Protein AF-A0A7J2U7G0-F1 (afdb_monomer_lite)

pLDDT: mean 88.63, std 11.49, range [44.75, 97.88]

Sequence (49 aa):
MVKRIMVTLDDEQYEIIKRLKGFGTKDAEKIRNIVIAYLSEKSYLKSSQ

Foldseek 3Di:
DDDDDDDDDDPVRVVVLVPDDPQDDDSVSSVVSVVVVVCVVVCVVVVVD

Structure (mmCIF, N/CA/C/O backbone):
data_AF-A0A7J2U7G0-F1
#
_entry.id   AF-A0A7J2U7G0-F1
#
loop_
_atom_site.group_PDB
_atom_site.id
_atom_site.type_symbol
_atom_site.label_atom_id
_atom_site.label_alt_id
_atom_site.label_comp_id
_atom_site.label_asym_id
_atom_site.label_entity_id
_atom_site.label_seq_id
_atom_site.pdbx_PDB_ins_code
_atom_site.Cartn_x
_atom_site.Cartn_y
_atom_site.Cartn_z
_atom_site.occupancy
_atom_site.B_iso_or_equiv
_atom_site.auth_seq_id
_atom_site.auth_comp_id
_atom_site.auth_asym_id
_atom_site.auth_atom_id
_atom_site.pdbx_PDB_model_num
ATOM 1 N N . MET A 1 1 ? 11.443 -11.187 12.914 1.00 75.81 1 MET A N 1
ATOM 2 C CA . MET A 1 1 ? 11.451 -12.194 11.825 1.00 75.81 1 MET A CA 1
ATOM 3 C C . MET A 1 1 ? 10.464 -11.739 10.757 1.00 75.81 1 MET A C 1
ATOM 5 O O . MET A 1 1 ? 9.328 -11.455 11.109 1.00 75.81 1 MET A O 1
ATOM 9 N N . VAL A 1 2 ? 10.879 -11.605 9.495 1.00 83.94 2 VAL A N 1
ATOM 10 C CA . VAL A 1 2 ? 9.974 -11.186 8.407 1.00 83.94 2 VAL A CA 1
ATOM 11 C C . VAL A 1 2 ? 9.296 -12.426 7.823 1.00 83.94 2 VAL A C 1
ATOM 13 O O . VAL A 1 2 ? 9.971 -13.408 7.524 1.00 83.94 2 VAL A O 1
ATOM 16 N N . LYS A 1 3 ? 7.967 -12.399 7.685 1.00 91.25 3 LYS A N 1
ATOM 17 C CA . LYS A 1 3 ? 7.191 -13.434 6.986 1.00 91.25 3 LYS A CA 1
ATOM 18 C C . LYS A 1 3 ? 6.793 -12.899 5.611 1.00 91.25 3 LYS A C 1
ATOM 20 O O . LYS A 1 3 ? 6.406 -11.738 5.502 1.00 91.25 3 LYS A O 1
ATOM 25 N N . ARG A 1 4 ? 6.908 -13.729 4.571 1.00 91.94 4 ARG A N 1
ATOM 26 C CA . ARG A 1 4 ? 6.514 -13.382 3.199 1.00 91.94 4 ARG A CA 1
ATOM 27 C C . ARG A 1 4 ? 5.237 -14.129 2.844 1.00 91.94 4 ARG A C 1
ATOM 29 O O . ARG A 1 4 ? 5.173 -15.339 3.029 1.00 91.94 4 ARG A O 1
ATOM 36 N N . ILE A 1 5 ? 4.260 -13.398 2.326 1.00 91.75 5 ILE A N 1
ATOM 37 C CA . ILE A 1 5 ? 3.016 -13.943 1.783 1.00 91.75 5 ILE A CA 1
ATOM 38 C C . ILE A 1 5 ? 2.837 -13.425 0.357 1.00 91.75 5 ILE A C 1
ATOM 40 O O . ILE A 1 5 ? 3.314 -12.336 0.030 1.00 91.75 5 ILE A O 1
ATOM 44 N N . MET A 1 6 ? 2.193 -14.219 -0.491 1.00 94.88 6 MET A N 1
ATOM 45 C CA . MET A 1 6 ? 1.758 -13.806 -1.823 1.00 94.88 6 MET A CA 1
ATOM 46 C C . MET A 1 6 ? 0.283 -13.420 -1.735 1.00 94.88 6 MET A C 1
ATOM 48 O O . MET A 1 6 ? -0.486 -14.112 -1.071 1.00 94.88 6 MET A O 1
ATOM 52 N N . VAL A 1 7 ? -0.093 -12.319 -2.376 1.00 92.94 7 VAL A N 1
ATOM 53 C CA . VAL A 1 7 ? -1.483 -11.864 -2.467 1.00 92.94 7 VAL A CA 1
ATOM 54 C C . VAL A 1 7 ? -1.825 -11.634 -3.930 1.00 92.94 7 VAL A C 1
ATOM 56 O O . VAL A 1 7 ? -0.968 -11.201 -4.701 1.00 92.94 7 VAL A O 1
ATOM 59 N N . THR A 1 8 ? -3.065 -11.930 -4.294 1.00 95.81 8 THR A N 1
ATOM 60 C CA . THR A 1 8 ? -3.613 -11.645 -5.619 1.00 95.81 8 THR A CA 1
ATOM 61 C C . THR A 1 8 ? -4.554 -10.462 -5.490 1.00 95.81 8 THR A C 1
ATOM 63 O O . THR A 1 8 ? -5.387 -10.434 -4.586 1.00 95.81 8 THR A O 1
ATOM 66 N N . LEU A 1 9 ? -4.384 -9.493 -6.378 1.00 95.50 9 LEU A N 1
ATOM 67 C CA . LEU A 1 9 ? -5.205 -8.298 -6.489 1.00 95.50 9 LEU A CA 1
ATOM 68 C C . LEU A 1 9 ? -5.680 -8.202 -7.934 1.00 95.50 9 LEU A C 1
ATOM 70 O O . LEU A 1 9 ? -4.974 -8.665 -8.834 1.00 95.50 9 LEU A O 1
ATOM 74 N N . ASP A 1 10 ? -6.849 -7.613 -8.145 1.00 97.88 10 ASP A N 1
ATOM 75 C CA . ASP A 1 10 ? -7.236 -7.192 -9.488 1.00 97.88 10 ASP A CA 1
ATOM 76 C C . ASP A 1 10 ? -6.463 -5.926 -9.914 1.00 97.88 10 ASP A C 1
ATOM 78 O O . ASP A 1 10 ? -5.754 -5.290 -9.121 1.00 97.88 10 ASP A O 1
ATOM 82 N N . ASP A 1 11 ? -6.567 -5.582 -11.198 1.00 97.31 11 ASP A N 1
ATOM 83 C CA . ASP A 1 11 ? -5.836 -4.455 -11.779 1.00 97.31 11 ASP A CA 1
ATOM 84 C C . ASP A 1 11 ? -6.241 -3.116 -11.144 1.00 97.31 11 ASP A C 1
ATOM 86 O O . ASP A 1 11 ? -5.392 -2.250 -10.913 1.00 97.31 11 ASP A O 1
ATOM 90 N N . GLU A 1 12 ? -7.523 -2.949 -10.811 1.00 97.50 12 GLU A N 1
ATOM 91 C CA . GLU A 1 12 ? -8.042 -1.726 -10.195 1.00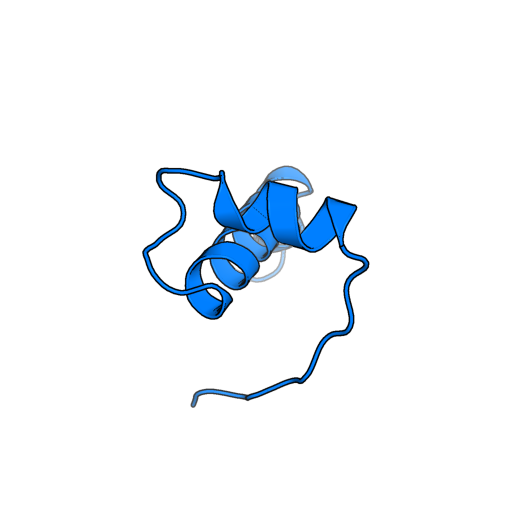 97.50 12 GLU A CA 1
ATOM 92 C C . GLU A 1 12 ? -7.474 -1.543 -8.782 1.00 97.50 12 GLU A C 1
ATOM 94 O O . GLU A 1 12 ? -6.975 -0.468 -8.434 1.00 97.50 12 GLU A O 1
ATOM 99 N N . GLN A 1 13 ? -7.466 -2.610 -7.984 1.00 95.44 13 GLN A N 1
ATOM 100 C CA . GLN A 1 13 ? -6.870 -2.658 -6.652 1.00 95.44 13 GLN A CA 1
ATOM 101 C C . GLN A 1 13 ? -5.374 -2.343 -6.704 1.00 95.44 13 GLN A C 1
ATOM 103 O O . GLN A 1 13 ? -4.879 -1.548 -5.896 1.00 95.44 13 GLN A O 1
ATOM 108 N N . TYR A 1 14 ? -4.643 -2.928 -7.658 1.00 95.75 14 TYR A N 1
ATOM 109 C CA . TYR A 1 14 ? -3.213 -2.669 -7.801 1.00 95.75 14 TYR A CA 1
ATOM 110 C C . TYR A 1 14 ? -2.927 -1.218 -8.210 1.00 95.75 14 TYR A C 1
ATOM 112 O O . TYR A 1 14 ? -2.042 -0.573 -7.636 1.00 95.75 14 TYR A O 1
ATOM 120 N N . GLU A 1 15 ? -3.712 -0.652 -9.127 1.00 95.94 15 GL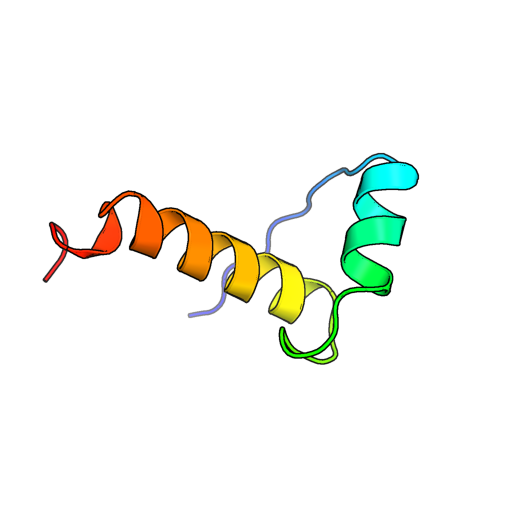U A N 1
ATOM 121 C CA . GLU A 1 15 ? -3.570 0.746 -9.545 1.00 95.94 15 GLU A CA 1
ATOM 122 C C . GLU A 1 15 ? -3.851 1.735 -8.409 1.00 95.94 15 GLU A C 1
ATOM 124 O O . GLU A 1 15 ? -3.127 2.730 -8.267 1.00 95.94 15 GLU A O 1
ATOM 129 N N . ILE A 1 16 ? -4.828 1.444 -7.544 1.00 94.44 16 ILE A N 1
ATOM 130 C CA . ILE A 1 16 ? -5.065 2.222 -6.320 1.00 94.44 16 ILE A CA 1
ATOM 131 C C . ILE A 1 16 ? -3.798 2.229 -5.458 1.00 94.44 16 ILE A C 1
ATOM 133 O O . ILE A 1 16 ? -3.302 3.301 -5.101 1.00 94.44 16 ILE A O 1
ATOM 137 N N . ILE A 1 17 ? -3.212 1.060 -5.181 1.00 93.81 17 ILE A N 1
ATOM 138 C CA . ILE A 1 17 ? -1.994 0.947 -4.359 1.00 93.81 17 ILE A CA 1
ATOM 139 C C . ILE A 1 17 ? -0.821 1.702 -4.990 1.00 93.81 17 ILE A C 1
ATOM 141 O O . ILE A 1 17 ? -0.064 2.394 -4.295 1.00 93.81 17 ILE A O 1
ATOM 145 N N . LYS A 1 18 ? -0.667 1.635 -6.314 1.00 92.88 18 LYS A N 1
ATOM 146 C CA . LYS A 1 18 ? 0.419 2.327 -7.019 1.00 92.88 18 LYS A CA 1
ATOM 147 C C . LYS A 1 18 ? 0.336 3.843 -6.851 1.00 92.88 18 LYS A C 1
ATOM 149 O O . LYS A 1 18 ? 1.368 4.482 -6.633 1.00 92.88 18 LYS A O 1
ATOM 154 N N . ARG A 1 19 ? -0.876 4.403 -6.875 1.00 92.69 19 ARG A N 1
ATOM 155 C CA . ARG A 1 19 ? -1.139 5.850 -6.768 1.00 92.69 19 ARG A CA 1
ATOM 156 C C . ARG A 1 19 ? -1.040 6.399 -5.345 1.00 92.69 19 ARG A C 1
ATOM 158 O O . ARG A 1 19 ? -0.854 7.606 -5.184 1.00 92.69 19 ARG A O 1
ATOM 165 N N . LEU A 1 20 ? -1.121 5.546 -4.321 1.00 91.25 20 LEU A N 1
ATOM 166 C CA . LEU A 1 20 ? -0.996 5.975 -2.927 1.00 91.25 20 LEU A CA 1
ATOM 167 C C . LEU A 1 20 ? 0.384 6.581 -2.639 1.00 91.25 20 LEU A C 1
ATOM 169 O O . LEU A 1 20 ? 1.428 5.951 -2.840 1.00 91.25 20 LEU A O 1
ATOM 173 N N . LYS A 1 21 ? 0.366 7.810 -2.114 1.00 89.94 21 LYS A N 1
ATOM 174 C CA . LYS A 1 21 ? 1.532 8.540 -1.598 1.00 89.94 21 LYS A CA 1
ATOM 175 C C . LYS A 1 21 ? 1.543 8.470 -0.069 1.00 89.94 21 LYS A C 1
ATOM 177 O O . LYS A 1 21 ? 0.489 8.420 0.552 1.00 89.94 21 LYS A O 1
ATOM 182 N N . GLY A 1 22 ? 2.729 8.471 0.539 1.00 88.19 22 GLY A N 1
ATOM 183 C CA . GLY A 1 22 ? 2.883 8.529 2.002 1.00 88.19 22 GLY A CA 1
ATOM 184 C C . GLY A 1 22 ? 2.822 7.187 2.745 1.00 88.19 22 GLY A C 1
ATOM 185 O O . GLY A 1 22 ? 3.041 7.167 3.949 1.00 88.19 22 GLY A O 1
ATOM 186 N N . PHE A 1 23 ? 2.606 6.064 2.049 1.00 92.19 23 PHE A N 1
ATOM 187 C CA . PHE A 1 23 ? 2.554 4.718 2.651 1.00 92.19 23 PHE A CA 1
ATOM 188 C C . PHE A 1 23 ? 3.828 3.881 2.432 1.00 92.19 23 PHE A C 1
ATOM 190 O O . PHE A 1 23 ? 3.843 2.690 2.728 1.00 92.19 23 PHE A O 1
ATOM 197 N N . GLY A 1 24 ? 4.908 4.494 1.948 1.00 91.12 24 GLY A N 1
ATOM 198 C CA . GLY 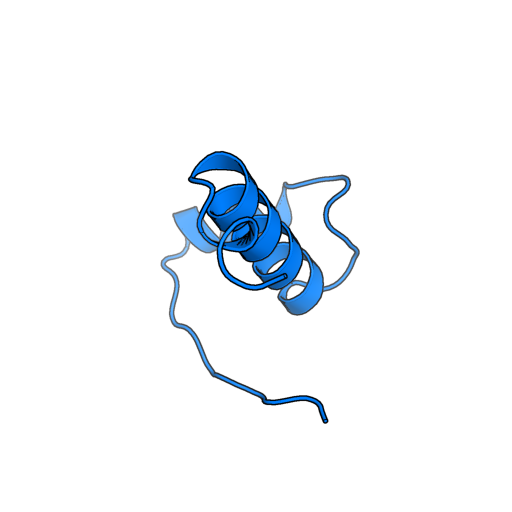A 1 24 ? 6.156 3.816 1.591 1.00 91.12 24 GLY A CA 1
ATOM 199 C C . GLY A 1 24 ? 6.418 3.825 0.087 1.00 91.12 24 GLY A C 1
ATOM 200 O O . GLY A 1 24 ? 5.634 4.368 -0.696 1.00 91.12 24 GLY A O 1
ATOM 201 N N . THR A 1 25 ? 7.547 3.241 -0.309 1.00 90.62 25 THR A N 1
ATOM 202 C CA . THR A 1 25 ? 8.012 3.246 -1.710 1.00 90.62 25 THR A CA 1
ATOM 203 C C . THR A 1 25 ? 7.799 1.906 -2.397 1.00 90.62 25 THR A C 1
ATOM 205 O O . THR A 1 25 ? 7.573 1.871 -3.603 1.00 90.62 25 THR A O 1
ATOM 208 N N . LYS A 1 26 ? 7.820 0.809 -1.634 1.00 93.50 26 LYS A N 1
ATOM 209 C CA . LYS A 1 26 ? 7.593 -0.547 -2.143 1.00 93.50 26 LYS A CA 1
ATOM 210 C C . LYS A 1 26 ? 6.144 -0.965 -1.935 1.00 93.50 26 LYS A C 1
ATOM 212 O O . LYS A 1 26 ? 5.552 -0.652 -0.904 1.00 93.50 26 LYS A O 1
ATOM 217 N N . ASP A 1 27 ? 5.612 -1.778 -2.841 1.00 92.75 27 ASP A N 1
ATOM 218 C CA . ASP A 1 27 ? 4.240 -2.295 -2.740 1.00 92.75 27 ASP A CA 1
ATOM 219 C C . ASP A 1 27 ? 3.992 -3.027 -1.412 1.00 92.75 27 ASP A C 1
ATOM 221 O O . ASP A 1 27 ? 2.983 -2.801 -0.749 1.00 92.75 27 ASP A O 1
ATOM 225 N N . ALA A 1 28 ? 4.965 -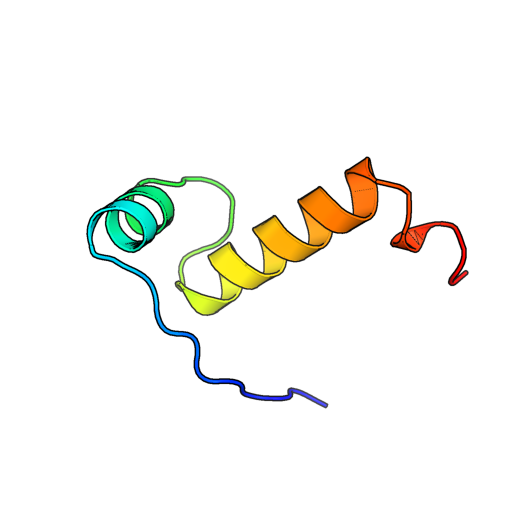3.818 -0.948 1.00 92.50 28 ALA A N 1
ATOM 226 C CA . ALA A 1 28 ? 4.879 -4.506 0.340 1.00 92.50 28 ALA A CA 1
ATOM 227 C C . ALA A 1 28 ? 4.793 -3.544 1.542 1.00 92.50 28 ALA A C 1
ATOM 229 O O . ALA A 1 28 ? 4.094 -3.836 2.512 1.00 92.50 28 ALA A O 1
ATOM 230 N N . GLU A 1 29 ? 5.482 -2.398 1.491 1.00 93.44 29 GLU A N 1
ATOM 231 C CA . GLU A 1 29 ? 5.409 -1.373 2.542 1.00 93.44 29 GLU A CA 1
ATOM 232 C C . GLU A 1 29 ? 4.041 -0.705 2.537 1.00 93.44 29 GLU A C 1
ATOM 234 O O . GLU A 1 29 ? 3.424 -0.566 3.594 1.00 93.44 29 GLU A O 1
ATOM 239 N N . LYS A 1 30 ? 3.548 -0.367 1.341 1.00 94.94 30 LYS A N 1
ATOM 240 C CA . LYS A 1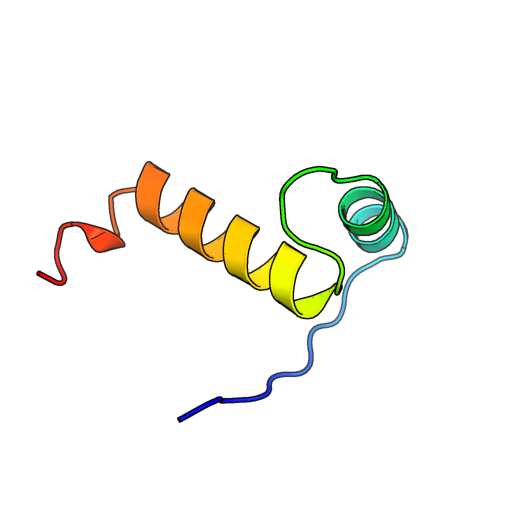 30 ? 2.231 0.238 1.160 1.00 94.94 30 LYS A CA 1
ATOM 241 C C . LYS A 1 30 ? 1.137 -0.660 1.720 1.00 94.94 30 LYS A C 1
ATOM 243 O O . LYS A 1 30 ? 0.398 -0.226 2.599 1.00 94.94 30 LYS A O 1
ATOM 248 N N . ILE A 1 31 ? 1.100 -1.925 1.299 1.00 94.25 31 ILE A N 1
ATOM 249 C CA . ILE A 1 31 ? 0.148 -2.923 1.807 1.00 94.25 31 ILE A CA 1
ATOM 250 C C . ILE A 1 31 ? 0.254 -3.064 3.325 1.00 94.25 31 ILE A C 1
ATOM 252 O O . ILE A 1 31 ? -0.754 -2.969 4.022 1.00 94.25 31 ILE A O 1
ATOM 256 N N . ARG A 1 32 ? 1.467 -3.239 3.863 1.00 93.31 32 ARG A N 1
ATOM 257 C CA . ARG A 1 32 ? 1.679 -3.370 5.312 1.00 93.31 32 ARG A CA 1
ATOM 258 C C . ARG A 1 32 ? 1.116 -2.171 6.073 1.00 93.31 32 ARG A C 1
ATOM 260 O O . ARG A 1 32 ? 0.441 -2.353 7.082 1.00 93.31 32 ARG A O 1
ATOM 267 N N . ASN A 1 33 ? 1.414 -0.961 5.618 1.00 94.31 33 ASN A N 1
ATOM 268 C CA . ASN A 1 33 ? 1.020 0.258 6.313 1.00 94.31 33 ASN A CA 1
ATOM 269 C C . ASN A 1 33 ? -0.493 0.504 6.214 1.00 94.31 33 ASN A C 1
ATOM 271 O O . ASN A 1 33 ? -1.089 0.928 7.199 1.00 94.31 33 ASN A O 1
ATOM 275 N N . ILE A 1 34 ? -1.125 0.156 5.087 1.00 93.94 34 ILE A N 1
ATOM 276 C CA . ILE A 1 34 ? -2.591 0.154 4.940 1.00 93.94 34 ILE A CA 1
ATOM 277 C C . ILE A 1 34 ? -3.229 -0.825 5.932 1.00 93.94 34 ILE A C 1
ATOM 279 O O . ILE A 1 34 ? -4.150 -0.451 6.653 1.00 93.94 34 ILE A O 1
ATOM 283 N N . VAL A 1 35 ? -2.713 -2.055 6.023 1.00 93.50 35 VAL A N 1
ATOM 284 C CA . VAL A 1 35 ? -3.224 -3.071 6.958 1.00 93.50 35 VAL A CA 1
ATOM 285 C C . VAL A 1 35 ? -3.096 -2.594 8.405 1.00 93.50 35 VAL A C 1
ATOM 287 O O . VAL A 1 35 ? -4.058 -2.680 9.163 1.00 93.50 35 VAL A O 1
ATOM 290 N N . ILE A 1 36 ? -1.944 -2.040 8.794 1.00 92.81 36 ILE A N 1
ATOM 291 C CA . ILE A 1 36 ? -1.745 -1.496 10.146 1.00 92.81 36 ILE A CA 1
ATOM 292 C C . ILE A 1 36 ? -2.718 -0.345 10.422 1.00 92.81 36 ILE A C 1
ATOM 294 O O . ILE A 1 36 ? -3.326 -0.316 11.493 1.00 92.81 36 ILE A O 1
ATOM 298 N N . ALA A 1 37 ? -2.886 0.583 9.477 1.00 92.62 37 ALA A N 1
ATOM 299 C CA . ALA A 1 37 ? -3.807 1.708 9.621 1.00 92.62 37 ALA A CA 1
ATOM 300 C C . ALA A 1 37 ? -5.255 1.231 9.811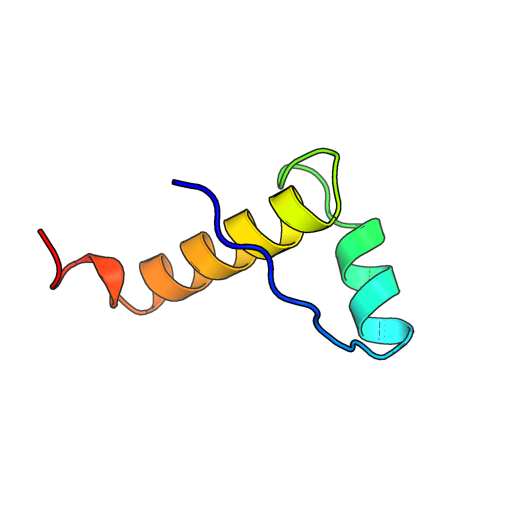 1.00 92.62 37 ALA A C 1
ATOM 302 O O . ALA A 1 37 ? -5.918 1.653 10.757 1.00 92.62 37 ALA A O 1
ATOM 303 N N . TYR A 1 38 ? -5.708 0.279 8.991 1.00 93.75 38 TYR A N 1
ATOM 304 C CA . TYR A 1 38 ? -7.038 -0.318 9.104 1.00 93.75 38 TYR A CA 1
ATOM 305 C C . TYR A 1 38 ? -7.249 -1.015 10.455 1.00 93.75 38 TYR A C 1
ATOM 307 O O . TYR A 1 38 ? -8.239 -0.770 11.144 1.00 93.75 38 TYR A O 1
ATOM 315 N N . LEU A 1 39 ? -6.298 -1.852 10.885 1.00 92.94 39 LEU A N 1
ATOM 316 C CA . LEU A 1 39 ? -6.388 -2.544 12.175 1.00 92.94 39 LEU A CA 1
ATOM 317 C C . LEU A 1 39 ? -6.368 -1.571 13.364 1.00 92.94 39 LEU A C 1
ATOM 319 O O . LEU A 1 39 ? -7.017 -1.829 14.380 1.00 92.94 39 LEU A O 1
ATOM 323 N N . SER A 1 40 ? -5.652 -0.450 13.235 1.00 90.81 40 SER A N 1
ATOM 324 C CA . SER A 1 40 ? -5.622 0.620 14.239 1.00 90.81 40 SER A CA 1
ATOM 325 C C . SER A 1 40 ? -6.976 1.319 14.349 1.00 90.81 40 SER A C 1
ATOM 327 O O . SER A 1 40 ? -7.486 1.491 15.455 1.00 90.81 40 SER A O 1
ATOM 329 N N . GLU A 1 41 ? -7.584 1.674 13.212 1.00 92.00 41 GLU A N 1
ATOM 330 C CA . GLU A 1 41 ? -8.907 2.309 13.146 1.00 92.00 41 GLU A CA 1
ATOM 331 C C . GLU A 1 41 ? -9.982 1.427 13.791 1.00 92.00 41 GLU A C 1
ATOM 333 O O . GLU A 1 41 ? -10.807 1.896 14.574 1.00 92.00 41 GLU A O 1
ATOM 338 N N . LYS A 1 42 ? -9.932 0.117 13.531 1.00 90.62 42 LYS A N 1
ATOM 339 C CA . LYS A 1 42 ? -10.877 -0.855 14.097 1.00 90.62 42 LYS A CA 1
ATOM 340 C C . LYS A 1 42 ? -10.559 -1.271 15.537 1.00 90.62 42 LYS A C 1
ATOM 342 O O . LYS A 1 42 ? -11.219 -2.153 16.073 1.00 90.62 42 LYS A O 1
ATOM 347 N N . SER A 1 43 ? -9.572 -0.643 16.183 1.00 81.94 43 SER A N 1
ATOM 348 C CA . SER A 1 43 ? -9.121 -0.961 17.547 1.00 81.94 43 SER A CA 1
ATOM 349 C C . SER A 1 43 ? -8.642 -2.408 17.760 1.00 81.94 43 SER A C 1
ATOM 351 O O . SER A 1 43 ? -8.449 -2.814 18.903 1.00 81.94 43 SER A O 1
ATOM 353 N N . TYR A 1 44 ? -8.352 -3.168 16.697 1.00 78.06 44 TYR A N 1
ATOM 354 C CA . TYR A 1 44 ? -7.817 -4.535 16.807 1.00 78.06 44 TYR A CA 1
ATOM 355 C C . TYR A 1 44 ? -6.401 -4.579 17.392 1.00 78.06 44 TYR A C 1
ATOM 357 O O . TYR A 1 44 ? -5.975 -5.612 17.896 1.00 78.06 44 TYR A O 1
ATOM 365 N N . LEU A 1 45 ? -5.668 -3.463 17.340 1.00 70.69 45 LEU A N 1
ATOM 366 C CA . LEU A 1 45 ? -4.330 -3.355 17.926 1.00 70.69 45 LEU A CA 1
ATOM 367 C C . LEU A 1 45 ? -4.336 -2.896 19.393 1.00 70.69 45 LEU A C 1
ATOM 369 O O . LEU A 1 45 ? -3.324 -3.052 20.066 1.00 70.69 45 LEU A O 1
ATOM 373 N N . LYS A 1 46 ? -5.455 -2.368 19.914 1.00 63.25 46 LYS A N 1
ATOM 374 C CA . LYS A 1 46 ? -5.540 -1.894 21.310 1.00 63.25 46 LYS A CA 1
ATOM 375 C C . LYS A 1 46 ? -5.662 -3.024 22.332 1.00 63.25 46 LYS A C 1
ATOM 377 O O . LYS A 1 46 ? -5.340 -2.820 23.491 1.00 63.25 46 LYS A O 1
ATOM 382 N N . SER A 1 47 ? -6.123 -4.197 21.915 1.00 56.59 47 SER A N 1
ATOM 383 C CA . SER A 1 47 ? -6.299 -5.375 22.772 1.00 56.59 47 SER A CA 1
ATOM 384 C C . SER A 1 47 ? -5.052 -6.263 22.871 1.00 56.59 47 SER A C 1
ATOM 386 O O . SER A 1 47 ? -5.100 -7.293 23.533 1.00 56.59 47 SER A O 1
ATOM 388 N N . SER A 1 48 ? -3.957 -5.902 22.191 1.00 54.69 48 SER A N 1
ATOM 389 C CA . SER A 1 48 ? -2.712 -6.688 22.136 1.00 54.69 48 SER A CA 1
ATOM 390 C C . SER A 1 48 ? -1.514 -5.999 22.812 1.00 54.69 48 SER A C 1
ATOM 392 O O . SER A 1 48 ? -0.375 -6.384 22.547 1.00 54.69 48 SER A O 1
ATOM 394 N N . GLN A 1 49 ? -1.755 -4.984 23.650 1.00 44.75 49 GLN A N 1
ATOM 395 C CA . GLN A 1 49 ? -0.751 -4.359 24.521 1.00 44.75 49 GLN A CA 1
ATOM 396 C C . GLN A 1 49 ? -1.068 -4.605 25.990 1.00 44.75 49 GLN A C 1
ATOM 398 O O . GLN A 1 49 ? -2.269 -4.571 26.337 1.00 44.75 49 GLN A O 1
#

Secondary structure (DSSP, 8-state):
----------HHHHHHHHH--SS-SSHHHHHHHHHHHHHHHTTTTGGG-

Radius of gyration: 12.4 Å; chains: 1; bounding box: 22×22×36 Å